Protein AF-A0A7J7WUJ8-F1 (afdb_monomer_lite)

Secondary structure (DSSP, 8-state):
----TTSSS-SS--EEEEETTSSSS-B-----SB-TTSPBPBHHHHHHHH-GGGB-TTTS-BSEEEEBTTB---TTSBHHHHHHHS--TTS-EEEEEEEPP--

Structure (mmCIF, N/CA/C/O backbone):
data_AF-A0A7J7WUJ8-F1
#
_entry.id   AF-A0A7J7WUJ8-F1
#
loop_
_atom_site.group_PDB
_atom_site.id
_atom_site.type_symbol
_atom_site.label_atom_id
_atom_site.label_alt_id
_atom_site.label_comp_id
_atom_site.label_asym_id
_atom_site.label_entity_id
_atom_site.label_seq_id
_atom_site.pdbx_PDB_ins_code
_atom_site.Cartn_x
_atom_site.Cartn_y
_atom_site.Cartn_z
_atom_site.occupancy
_atom_site.B_iso_or_equiv
_atom_site.auth_seq_id
_atom_site.auth_comp_id
_atom_site.auth_asym_id
_atom_site.auth_atom_id
_atom_site.pdbx_PDB_model_num
ATOM 1 N N . MET A 1 1 ? 5.739 -10.677 -9.202 1.00 54.88 1 MET A N 1
ATOM 2 C CA . MET A 1 1 ? 5.347 -9.640 -10.178 1.00 54.88 1 MET A CA 1
ATOM 3 C C . MET A 1 1 ? 6.649 -9.099 -10.760 1.00 54.88 1 M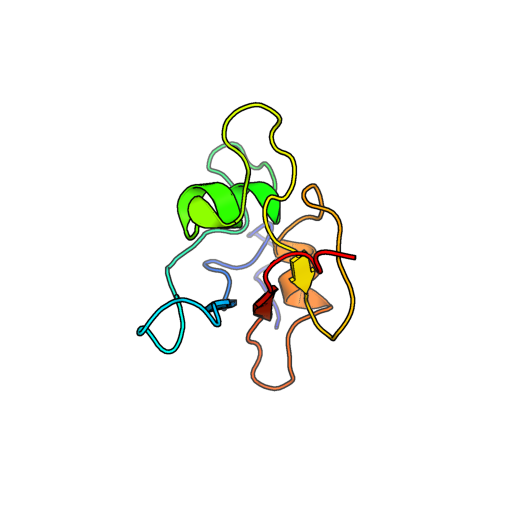ET A C 1
ATOM 5 O O . MET A 1 1 ? 7.487 -8.693 -9.970 1.00 54.88 1 MET A O 1
ATOM 9 N N . GLU A 1 2 ? 6.889 -9.209 -12.066 1.00 49.81 2 GLU A N 1
ATOM 10 C CA . GLU A 1 2 ? 8.162 -8.791 -12.686 1.00 49.81 2 GLU A CA 1
ATOM 11 C C . GLU A 1 2 ? 8.028 -7.373 -13.260 1.00 49.81 2 GLU A C 1
ATOM 13 O O . GLU A 1 2 ? 6.999 -7.047 -13.853 1.00 49.81 2 GLU A O 1
ATOM 18 N N . TYR A 1 3 ? 9.042 -6.530 -13.062 1.00 60.53 3 TYR A N 1
ATOM 19 C CA . TYR A 1 3 ? 9.152 -5.197 -13.662 1.00 60.53 3 TYR A CA 1
ATOM 20 C C . TYR A 1 3 ? 10.252 -5.208 -14.739 1.00 60.53 3 TYR A C 1
ATOM 22 O O . TYR A 1 3 ? 11.201 -5.992 -14.636 1.00 60.53 3 TYR A O 1
ATOM 30 N N . PRO A 1 4 ? 10.124 -4.406 -15.813 1.00 61.88 4 PRO A N 1
ATOM 31 C CA . PRO A 1 4 ? 11.138 -4.348 -16.861 1.00 61.88 4 PRO A CA 1
ATOM 32 C C . PRO A 1 4 ? 12.472 -3.860 -16.284 1.00 61.88 4 PRO A C 1
ATOM 34 O O . PRO A 1 4 ? 12.492 -2.962 -15.451 1.00 61.88 4 PRO A O 1
ATOM 37 N N . ALA A 1 5 ? 13.592 -4.419 -16.751 1.00 59.56 5 ALA A N 1
ATOM 38 C CA . ALA A 1 5 ? 14.933 -4.117 -16.228 1.00 59.56 5 ALA A CA 1
ATOM 39 C C . ALA A 1 5 ? 15.354 -2.635 -16.358 1.00 59.56 5 ALA A C 1
ATOM 41 O O . ALA A 1 5 ? 16.320 -2.216 -15.727 1.00 59.56 5 ALA A O 1
ATOM 42 N N . GLU A 1 6 ? 14.641 -1.855 -17.176 1.00 59.75 6 GLU A N 1
ATOM 43 C CA . GLU A 1 6 ? 14.829 -0.408 -17.342 1.00 59.75 6 GLU A CA 1
ATOM 44 C C . GLU A 1 6 ? 14.076 0.433 -16.293 1.00 59.75 6 GLU A C 1
ATOM 46 O O . GLU A 1 6 ? 14.405 1.603 -16.109 1.00 59.75 6 GLU A O 1
ATOM 51 N N . GLU A 1 7 ? 13.094 -0.134 -15.583 1.00 61.19 7 GLU A N 1
ATOM 52 C CA . GLU A 1 7 ? 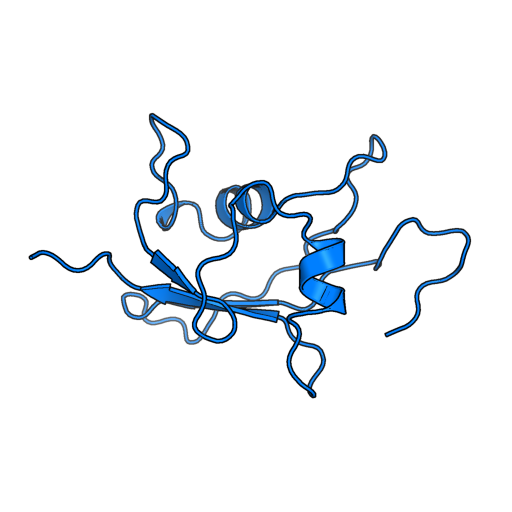12.368 0.547 -14.508 1.00 61.19 7 GLU A CA 1
ATOM 53 C C . GLU A 1 7 ? 12.882 0.065 -13.144 1.00 61.19 7 GLU A C 1
ATOM 55 O O . GLU A 1 7 ? 12.887 -1.126 -12.849 1.00 61.19 7 GLU A O 1
ATOM 60 N N . SER A 1 8 ? 13.271 0.988 -12.261 1.00 65.19 8 SER A N 1
ATOM 61 C CA . SER A 1 8 ? 13.714 0.667 -10.890 1.00 65.19 8 SER A CA 1
ATOM 62 C C . SER A 1 8 ? 12.578 0.196 -9.955 1.00 65.19 8 SER A C 1
ATOM 64 O O . SER A 1 8 ? 12.728 0.254 -8.735 1.00 65.19 8 SER A O 1
ATOM 66 N N . GLY A 1 9 ? 11.425 -0.219 -10.493 1.00 71.88 9 GLY A N 1
ATOM 67 C CA . GLY A 1 9 ? 10.271 -0.684 -9.725 1.00 71.88 9 GLY A CA 1
ATOM 68 C C . GLY A 1 9 ? 8.964 -0.712 -10.520 1.00 71.88 9 GLY A C 1
ATOM 69 O O . GLY A 1 9 ? 8.939 -0.507 -11.732 1.00 71.88 9 GLY A O 1
ATOM 70 N N . PHE A 1 10 ? 7.849 -0.963 -9.830 1.00 79.56 10 PHE A N 1
ATOM 71 C CA . PHE A 1 10 ? 6.521 -0.985 -10.452 1.00 79.56 10 PHE A CA 1
ATOM 72 C C . PHE A 1 10 ? 6.065 0.409 -10.907 1.00 79.56 10 PHE A C 1
ATOM 74 O O . PHE A 1 10 ? 6.383 1.422 -10.291 1.00 79.56 10 PHE A O 1
ATOM 81 N N . ARG A 1 11 ? 5.201 0.475 -11.928 1.00 84.88 11 ARG A N 1
ATOM 82 C CA . ARG A 1 11 ? 4.587 1.747 -12.354 1.00 84.88 11 ARG A CA 1
ATOM 83 C C . ARG A 1 11 ? 3.718 2.382 -11.259 1.00 84.88 11 ARG A C 1
ATOM 85 O O . ARG A 1 11 ? 3.732 3.598 -11.084 1.00 84.88 11 ARG A O 1
ATOM 92 N N . TYR A 1 12 ? 2.958 1.555 -10.543 1.00 89.69 12 TYR A N 1
ATOM 93 C CA . TYR A 1 12 ? 2.173 1.927 -9.366 1.00 89.69 12 TYR A CA 1
ATOM 94 C C . TYR A 1 12 ? 2.131 0.755 -8.393 1.00 89.69 12 TYR A C 1
ATOM 96 O O . TYR A 1 12 ? 2.096 -0.396 -8.826 1.00 89.69 12 TYR A O 1
ATOM 104 N N . ILE A 1 13 ? 2.078 1.054 -7.097 1.00 91.44 13 ILE A N 1
ATOM 105 C CA . ILE A 1 13 ? 1.983 0.031 -6.058 1.00 91.44 13 ILE A CA 1
ATOM 106 C C . ILE A 1 13 ? 0.514 -0.342 -5.830 1.00 91.44 13 ILE A C 1
ATOM 108 O O . ILE A 1 13 ? -0.293 0.534 -5.505 1.00 91.44 13 ILE A O 1
ATOM 112 N N . PRO A 1 14 ? 0.134 -1.620 -5.986 1.00 93.38 14 PRO A N 1
ATOM 113 C CA . PRO A 1 14 ? -1.187 -2.098 -5.606 1.00 93.38 14 PRO A CA 1
ATOM 114 C C . PRO A 1 14 ? -1.267 -2.244 -4.083 1.00 93.38 14 PRO A C 1
ATOM 116 O O . PRO A 1 14 ? -0.749 -3.192 -3.502 1.00 93.38 14 PRO A O 1
ATOM 119 N N . PHE A 1 15 ? -1.942 -1.311 -3.416 1.00 94.31 15 PHE A N 1
ATOM 120 C CA . PHE A 1 15 ? -2.139 -1.358 -1.967 1.00 94.31 15 PHE A CA 1
ATOM 121 C C . PHE A 1 15 ? -3.590 -1.070 -1.581 1.00 94.31 15 PHE A C 1
ATOM 123 O O . PHE A 1 15 ? -4.336 -0.415 -2.315 1.00 94.31 15 PHE A O 1
ATOM 130 N N . ARG A 1 16 ? -3.981 -1.533 -0.393 1.00 94.62 16 ARG A N 1
ATOM 131 C CA . ARG A 1 16 ? -5.252 -1.193 0.254 1.00 94.62 16 ARG A CA 1
ATOM 132 C C . ARG A 1 16 ? -5.013 -0.899 1.724 1.00 94.62 16 ARG A C 1
ATOM 134 O O . ARG A 1 16 ? -4.481 -1.743 2.441 1.00 94.62 16 ARG A O 1
ATOM 141 N N . ILE A 1 17 ? -5.426 0.288 2.158 1.00 92.88 17 ILE A N 1
ATOM 142 C CA . ILE A 1 17 ? -5.353 0.707 3.561 1.00 92.88 17 ILE A CA 1
ATOM 143 C C . ILE A 1 17 ? -6.729 0.542 4.199 1.00 92.88 17 ILE A C 1
ATOM 145 O O . ILE A 1 17 ? -7.697 1.145 3.737 1.00 92.88 17 ILE A O 1
ATOM 149 N N . TYR A 1 18 ? -6.801 -0.241 5.267 1.00 90.88 18 TYR A N 1
ATOM 150 C CA . TYR A 1 18 ? -8.001 -0.479 6.061 1.00 90.88 18 TYR A CA 1
ATOM 151 C C . TYR A 1 18 ? -7.913 0.325 7.357 1.00 90.88 18 TYR A C 1
ATOM 153 O O . TYR A 1 18 ? -6.918 0.244 8.074 1.00 90.88 18 TYR A O 1
ATOM 161 N N . GLN A 1 19 ? -8.952 1.098 7.662 1.00 85.81 19 GLN A N 1
ATOM 162 C CA . GLN A 1 19 ? -9.071 1.863 8.903 1.00 85.81 19 GLN A CA 1
ATOM 163 C C . GLN A 1 19 ? -10.356 1.455 9.607 1.00 85.81 19 GLN A C 1
ATOM 165 O O . GLN A 1 19 ? -11.439 1.626 9.057 1.00 85.81 19 GLN A O 1
ATOM 170 N N . THR A 1 20 ? -10.249 0.955 10.837 1.00 73.31 20 THR A N 1
ATOM 171 C CA . THR A 1 20 ? -11.417 0.516 11.621 1.00 73.31 20 THR A CA 1
ATOM 172 C C . THR A 1 20 ? -12.339 1.666 12.025 1.00 73.31 20 THR A C 1
ATOM 174 O O . THR A 1 20 ? -13.518 1.453 12.281 1.00 73.31 20 THR A O 1
ATOM 177 N N . THR A 1 21 ? -11.815 2.890 12.075 1.00 71.75 21 THR A N 1
ATOM 178 C CA . THR A 1 21 ? -12.530 4.090 12.530 1.00 71.75 21 THR A CA 1
ATOM 179 C C . THR A 1 21 ? -13.257 4.842 11.416 1.00 71.75 21 THR A C 1
ATOM 181 O O . THR A 1 21 ? -13.941 5.823 11.692 1.00 71.75 21 THR A O 1
ATOM 184 N N . THR A 1 22 ? -13.095 4.432 10.157 1.00 69.50 22 THR A N 1
ATOM 185 C CA . THR A 1 22 ? -13.630 5.138 8.989 1.00 69.50 22 THR A CA 1
ATOM 186 C C . THR A 1 22 ? -14.731 4.317 8.322 1.00 69.50 22 THR A C 1
ATOM 188 O O . THR A 1 22 ? -14.593 3.115 8.142 1.00 69.50 22 THR A O 1
ATOM 191 N N . GLU A 1 23 ? -15.814 4.975 7.895 1.00 72.69 23 GLU A N 1
ATOM 192 C CA . GLU A 1 23 ? -16.936 4.332 7.184 1.00 72.69 23 GLU A CA 1
ATOM 193 C C . GLU A 1 23 ? -16.562 3.820 5.779 1.00 72.69 23 GLU A C 1
ATOM 195 O O . GLU A 1 23 ? -17.293 3.036 5.175 1.00 72.69 23 GLU A O 1
ATOM 200 N N . ARG A 1 24 ? -15.425 4.262 5.223 1.00 76.62 24 ARG A N 1
ATOM 201 C CA . ARG A 1 24 ? -14.920 3.753 3.942 1.00 76.62 24 ARG A CA 1
ATOM 202 C C . ARG A 1 24 ? -14.307 2.364 4.128 1.00 76.62 24 ARG A C 1
ATOM 204 O O . ARG A 1 24 ? -13.461 2.203 5.003 1.00 76.62 24 ARG A O 1
ATOM 211 N N . PRO A 1 25 ? -14.621 1.401 3.242 1.00 81.31 25 PRO A N 1
ATOM 212 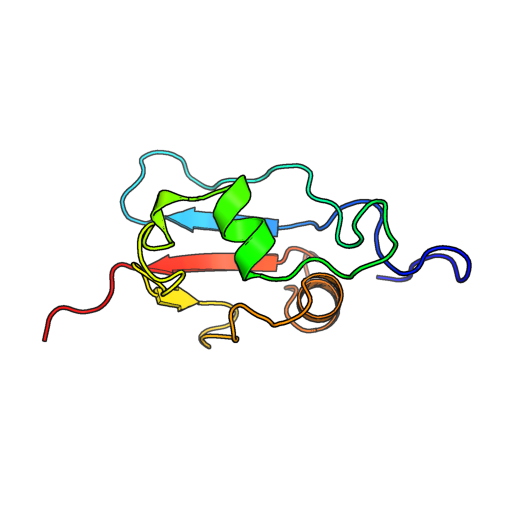C CA . PRO A 1 25 ? -14.140 0.029 3.379 1.00 81.31 25 PRO A CA 1
ATOM 213 C C . PRO A 1 25 ? -12.613 -0.078 3.267 1.00 81.31 25 PRO A C 1
ATOM 215 O O . PRO A 1 25 ? -12.004 -0.886 3.960 1.00 81.31 25 PRO A O 1
ATOM 218 N N . PHE A 1 26 ? -11.991 0.726 2.398 1.00 87.75 26 PHE A N 1
ATOM 219 C CA . PHE A 1 26 ? -10.540 0.845 2.268 1.00 87.75 26 PHE A CA 1
ATOM 220 C C . PHE A 1 26 ? -10.161 2.096 1.466 1.00 87.75 26 PHE A C 1
ATOM 222 O O . PHE A 1 26 ? -10.982 2.674 0.747 1.00 87.75 26 PHE A O 1
ATOM 229 N N . ILE A 1 27 ? -8.894 2.494 1.557 1.00 89.81 27 ILE A N 1
ATOM 230 C CA . ILE A 1 27 ? -8.284 3.523 0.716 1.00 89.81 27 ILE A CA 1
ATOM 231 C C . ILE A 1 27 ? -7.356 2.838 -0.288 1.00 89.81 27 ILE A C 1
ATOM 233 O O . ILE A 1 27 ? -6.431 2.125 0.097 1.00 89.81 27 ILE A O 1
ATOM 237 N N . GLN A 1 28 ? -7.600 3.080 -1.573 1.00 92.38 28 GLN A N 1
ATOM 238 C CA . GLN A 1 28 ? -6.763 2.630 -2.683 1.00 92.38 28 GLN A CA 1
ATOM 239 C C . GLN A 1 28 ? -6.557 3.826 -3.616 1.00 92.38 28 GLN A C 1
ATOM 241 O O . GLN A 1 28 ? -7.520 4.369 -4.158 1.00 92.38 28 GLN A O 1
ATOM 246 N N . LYS A 1 29 ? -5.308 4.268 -3.770 1.00 91.56 29 LYS A N 1
ATOM 247 C CA . LYS A 1 29 ? -4.918 5.362 -4.672 1.00 91.56 29 LYS A CA 1
ATOM 248 C C . LYS A 1 29 ? -3.735 4.924 -5.530 1.00 91.56 29 LYS A C 1
ATOM 250 O O . LYS A 1 29 ? -3.102 3.914 -5.251 1.00 91.56 29 LYS A O 1
ATOM 255 N N . LEU A 1 30 ? -3.451 5.684 -6.581 1.00 90.94 30 LEU A N 1
ATOM 256 C CA . LEU A 1 30 ? -2.249 5.486 -7.382 1.00 90.94 30 LEU A CA 1
ATOM 257 C C . LEU A 1 30 ? -1.066 6.123 -6.660 1.00 90.94 30 LEU A C 1
ATOM 259 O O . LEU A 1 30 ? -1.066 7.331 -6.452 1.00 90.94 30 LEU A O 1
ATOM 263 N N . PHE A 1 31 ? -0.073 5.312 -6.313 1.00 91.50 31 PHE A N 1
ATOM 264 C CA . PHE A 1 31 ? 1.158 5.772 -5.686 1.00 91.50 31 PHE A CA 1
ATOM 265 C C . PHE A 1 31 ? 2.348 5.118 -6.383 1.00 91.50 31 PHE A C 1
ATOM 267 O O . PHE A 1 31 ? 2.312 3.919 -6.677 1.00 91.50 31 PHE A O 1
ATOM 274 N N . ARG A 1 32 ? 3.369 5.910 -6.713 1.00 90.38 32 ARG A N 1
ATOM 275 C CA . ARG A 1 32 ? 4.569 5.409 -7.390 1.00 90.38 32 ARG A CA 1
ATOM 276 C C . ARG A 1 32 ? 5.566 4.913 -6.341 1.00 90.38 32 ARG A C 1
ATOM 278 O O . ARG A 1 32 ? 5.717 5.573 -5.324 1.00 90.38 32 ARG A O 1
ATOM 285 N N . PRO A 1 33 ? 6.260 3.789 -6.560 1.00 86.81 33 PRO A N 1
ATOM 286 C CA . PRO A 1 33 ? 7.306 3.339 -5.643 1.00 86.81 33 PRO A CA 1
ATOM 287 C C . PRO A 1 33 ? 8.608 4.125 -5.775 1.00 86.81 33 PRO A C 1
ATOM 289 O O . PRO A 1 33 ? 9.416 4.098 -4.854 1.00 86.81 33 PRO A O 1
ATOM 292 N N . VAL A 1 34 ? 8.819 4.801 -6.906 1.00 86.88 34 VAL A N 1
ATOM 293 C CA . VAL A 1 34 ? 10.024 5.582 -7.192 1.00 86.88 34 VAL A CA 1
ATOM 294 C C . VAL A 1 34 ? 9.620 7.033 -7.429 1.00 86.88 34 VAL A C 1
ATOM 296 O O . VAL A 1 34 ? 8.729 7.315 -8.239 1.00 86.88 34 VAL A O 1
ATOM 299 N N . ALA A 1 35 ? 10.263 7.937 -6.703 1.00 83.06 35 ALA A N 1
ATOM 300 C CA . ALA A 1 35 ? 10.125 9.372 -6.858 1.00 83.06 35 ALA A CA 1
ATOM 301 C C . ALA A 1 35 ? 10.781 9.854 -8.165 1.00 83.06 35 ALA A C 1
ATOM 303 O O . ALA A 1 35 ? 11.546 9.145 -8.821 1.00 83.06 35 ALA A O 1
ATOM 304 N N . THR A 1 36 ? 10.476 11.087 -8.572 1.00 79.81 36 THR A N 1
ATOM 305 C CA . THR A 1 36 ? 10.982 11.678 -9.826 1.00 79.81 36 THR A CA 1
ATOM 306 C C . THR A 1 36 ? 12.508 11.856 -9.838 1.00 79.81 36 THR A C 1
ATOM 308 O O . THR A 1 36 ? 13.104 11.960 -10.905 1.00 79.81 36 THR A O 1
ATOM 311 N N . ASP A 1 37 ? 13.138 11.895 -8.666 1.00 81.62 37 ASP A N 1
ATOM 312 C CA . ASP A 1 37 ? 14.589 11.973 -8.464 1.00 81.62 37 ASP A CA 1
ATOM 313 C C . ASP A 1 37 ? 15.277 10.592 -8.433 1.00 81.62 37 ASP A C 1
ATOM 315 O O . ASP A 1 37 ? 16.498 10.514 -8.301 1.00 81.62 37 ASP A O 1
ATOM 319 N N . GLY A 1 38 ? 14.510 9.506 -8.571 1.00 79.62 38 GLY A N 1
ATOM 320 C CA . GLY A 1 38 ? 15.005 8.133 -8.520 1.00 79.62 38 GLY A CA 1
ATOM 321 C C . GLY A 1 38 ? 15.079 7.535 -7.113 1.00 79.62 38 GLY A C 1
ATOM 322 O O . GLY A 1 38 ? 15.497 6.384 -6.984 1.00 79.62 38 GLY A O 1
ATOM 323 N N . GLN A 1 39 ? 14.676 8.260 -6.062 1.00 85.56 39 GLN A N 1
ATOM 324 C CA . GLN A 1 39 ? 14.626 7.702 -4.709 1.00 85.56 39 GLN A CA 1
ATOM 325 C C . GLN A 1 39 ? 13.429 6.765 -4.522 1.00 85.56 39 GLN A C 1
ATOM 327 O O . GLN A 1 39 ? 12.353 6.972 -5.084 1.00 85.56 39 GLN A O 1
ATOM 332 N N . LEU A 1 40 ? 13.610 5.720 -3.713 1.00 88.06 40 LEU A N 1
ATOM 333 C CA . LEU A 1 40 ? 12.526 4.812 -3.352 1.00 88.06 40 LEU A CA 1
ATOM 334 C C . LEU A 1 40 ? 11.626 5.473 -2.314 1.00 88.06 40 LEU A C 1
ATOM 336 O O . LEU A 1 40 ? 12.090 5.871 -1.247 1.00 88.06 40 LEU A O 1
ATOM 340 N N . HIS A 1 41 ? 10.332 5.529 -2.603 1.00 92.44 41 HIS A N 1
ATOM 341 C CA . HIS A 1 41 ? 9.349 5.931 -1.616 1.00 92.44 41 HIS A CA 1
ATOM 342 C C . HIS A 1 41 ? 9.258 4.901 -0.497 1.00 92.44 41 HIS A C 1
ATOM 344 O O . HIS A 1 41 ? 9.320 3.687 -0.720 1.00 92.44 41 HIS A O 1
ATOM 350 N N . THR A 1 42 ? 9.063 5.402 0.712 1.00 92.38 42 THR A N 1
ATOM 351 C CA . THR A 1 42 ? 8.950 4.590 1.918 1.00 92.38 42 THR A CA 1
ATOM 352 C C . THR A 1 42 ? 7.490 4.376 2.313 1.00 92.38 42 THR A C 1
ATOM 354 O O . THR A 1 42 ? 6.575 5.045 1.819 1.00 92.38 42 THR A O 1
ATOM 357 N N . LEU A 1 43 ? 7.247 3.446 3.240 1.00 91.62 43 LEU A N 1
ATOM 358 C CA . LEU A 1 43 ? 5.929 3.267 3.854 1.00 91.62 43 LEU A CA 1
ATOM 359 C C . LEU A 1 43 ? 5.424 4.564 4.512 1.00 91.62 43 LEU A C 1
ATOM 361 O O . LEU A 1 43 ? 4.235 4.875 4.445 1.00 91.62 43 LEU A O 1
ATOM 365 N N . GLY A 1 44 ? 6.323 5.334 5.123 1.00 90.00 44 GLY A N 1
ATOM 366 C CA . GLY A 1 44 ? 6.015 6.628 5.720 1.00 90.00 44 GLY A CA 1
ATOM 367 C C . GLY A 1 44 ? 5.519 7.643 4.695 1.00 90.00 44 GLY A C 1
ATOM 368 O O . GLY A 1 44 ? 4.536 8.333 4.963 1.00 90.00 44 GLY A O 1
ATOM 369 N N . ASP A 1 45 ? 6.137 7.703 3.514 1.00 91.00 45 ASP A N 1
ATOM 370 C CA . ASP A 1 45 ? 5.721 8.620 2.444 1.00 91.00 45 ASP A CA 1
ATOM 371 C C . ASP A 1 45 ? 4.318 8.284 1.929 1.00 91.00 45 ASP A C 1
ATOM 373 O O . ASP A 1 45 ? 3.465 9.168 1.824 1.00 91.00 45 ASP A O 1
ATOM 377 N N . LEU A 1 46 ? 4.042 6.991 1.710 1.00 91.44 46 LEU A N 1
ATOM 378 C CA . LEU A 1 46 ? 2.716 6.511 1.316 1.00 91.44 46 LEU A CA 1
ATOM 379 C C . LEU A 1 46 ? 1.643 6.931 2.327 1.00 91.44 46 LEU A C 1
ATOM 381 O O . LEU A 1 46 ? 0.579 7.431 1.957 1.00 91.44 46 LEU A O 1
ATOM 385 N N . LEU A 1 47 ? 1.907 6.717 3.616 1.00 89.81 47 LEU A N 1
ATOM 386 C CA . LEU A 1 47 ? 0.960 7.049 4.675 1.00 89.81 47 LEU A CA 1
ATOM 387 C C . LEU A 1 47 ? 0.759 8.560 4.802 1.00 89.81 47 LEU A C 1
ATOM 389 O O . LEU A 1 47 ? -0.383 8.991 4.925 1.00 89.81 47 LEU A O 1
ATOM 393 N N . LYS A 1 48 ? 1.818 9.373 4.707 1.00 88.88 48 LYS A N 1
ATOM 394 C CA . LYS A 1 48 ? 1.702 10.841 4.734 1.00 88.88 48 LYS A CA 1
ATOM 395 C C . LYS A 1 48 ? 0.808 11.360 3.606 1.00 88.88 48 LYS A C 1
ATOM 397 O O . LYS A 1 48 ? -0.006 12.251 3.837 1.00 88.88 48 LYS A O 1
ATOM 402 N N . GLU A 1 49 ? 0.919 10.787 2.409 1.00 88.38 49 GLU A N 1
ATOM 403 C CA . GLU A 1 49 ? 0.155 11.230 1.238 1.00 88.38 49 GLU A CA 1
ATOM 404 C C . GLU A 1 49 ? -1.292 10.706 1.227 1.00 88.38 49 GLU A C 1
ATOM 406 O O . GLU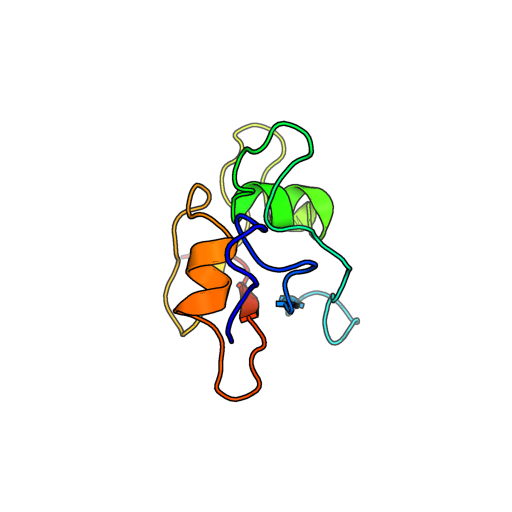 A 1 49 ? -2.243 11.425 0.900 1.00 88.38 49 GLU A O 1
ATOM 411 N N . VAL A 1 50 ? -1.483 9.431 1.568 1.00 88.19 50 VAL A N 1
ATOM 412 C CA . VAL A 1 50 ? -2.766 8.743 1.373 1.00 88.19 50 VAL A CA 1
ATOM 413 C C . VAL A 1 50 ? -3.610 8.717 2.644 1.00 88.19 50 VAL A C 1
ATOM 415 O O . VAL A 1 50 ? -4.841 8.760 2.557 1.00 88.19 50 VAL A O 1
ATOM 418 N N . CYS A 1 51 ? -2.971 8.659 3.811 1.00 85.25 51 CYS A N 1
ATOM 419 C CA . CYS A 1 51 ? -3.614 8.477 5.107 1.00 85.25 51 CYS A CA 1
ATOM 420 C C . CYS A 1 51 ? -2.893 9.265 6.225 1.00 85.25 51 CYS A C 1
ATOM 422 O O . CYS A 1 51 ? -2.404 8.671 7.192 1.00 85.25 51 CYS A O 1
ATOM 424 N N . PRO A 1 52 ? -2.844 10.610 6.148 1.00 83.31 52 PRO A N 1
ATOM 425 C CA . PRO A 1 52 ? -2.099 11.429 7.109 1.00 83.31 52 PRO A CA 1
ATOM 426 C C . PRO A 1 52 ? -2.593 11.254 8.551 1.00 83.31 52 PRO A C 1
ATOM 428 O O . PRO A 1 52 ? -1.831 11.425 9.490 1.00 83.31 52 PRO A O 1
ATOM 431 N N . SER A 1 53 ? -3.845 10.828 8.749 1.00 79.94 53 SER A N 1
ATOM 432 C CA . SER A 1 53 ? -4.405 10.499 10.067 1.00 79.94 53 SER A CA 1
ATOM 433 C C . SER A 1 53 ? -3.666 9.383 10.821 1.00 79.94 53 SER A C 1
ATOM 435 O O . SER A 1 53 ? -3.857 9.251 12.029 1.00 79.94 53 SER A O 1
ATOM 437 N N . ALA A 1 54 ? -2.887 8.548 10.125 1.00 78.50 54 ALA A N 1
ATOM 438 C CA . ALA A 1 54 ? -2.118 7.461 10.730 1.00 78.50 54 ALA A CA 1
ATOM 439 C C . ALA A 1 54 ? -0.771 7.920 11.322 1.00 78.50 54 ALA A C 1
ATOM 441 O O . ALA A 1 54 ? -0.187 7.196 12.128 1.00 78.50 54 ALA A O 1
ATOM 442 N N . ILE A 1 55 ? -0.292 9.112 10.955 1.00 79.75 55 ILE A N 1
ATOM 443 C CA . ILE A 1 55 ? 1.008 9.654 11.366 1.00 79.75 55 ILE A CA 1
ATOM 444 C C . ILE A 1 55 ? 0.784 10.931 12.184 1.00 79.75 55 ILE A C 1
ATOM 446 O O . ILE A 1 55 ? -0.104 11.729 11.885 1.00 79.75 55 ILE A O 1
ATOM 450 N N . ALA A 1 56 ? 1.559 11.115 13.252 1.00 71.50 56 ALA A N 1
ATOM 451 C CA . ALA A 1 56 ? 1.527 12.336 14.042 1.00 71.50 56 ALA A CA 1
ATOM 452 C C . ALA A 1 56 ? 2.221 13.483 13.276 1.00 71.50 56 ALA A C 1
ATOM 454 O O . ALA A 1 56 ? 3.312 13.284 12.738 1.00 71.50 56 ALA A O 1
ATOM 455 N N . PRO A 1 57 ? 1.619 14.685 13.217 1.00 59.78 57 PRO A N 1
ATOM 456 C CA . PRO A 1 57 ? 2.170 15.802 12.453 1.00 59.78 57 PRO A CA 1
ATOM 457 C C . PRO A 1 57 ? 3.460 16.392 13.041 1.00 59.78 57 PRO A C 1
ATOM 459 O O . PRO A 1 57 ? 4.187 17.043 12.298 1.00 59.78 57 PRO A O 1
ATOM 462 N N . GLU A 1 58 ? 3.746 16.186 14.332 1.00 56.44 58 GLU A N 1
ATOM 463 C CA . GLU A 1 58 ? 4.818 16.921 15.029 1.00 56.44 58 GLU A CA 1
ATOM 464 C C . GLU A 1 58 ? 6.160 16.169 15.105 1.00 56.44 58 GLU A C 1
ATOM 466 O O . GLU A 1 58 ? 7.198 16.820 15.065 1.00 56.44 58 GLU A O 1
ATOM 471 N N . ASP A 1 59 ? 6.168 14.829 15.060 1.00 57.72 59 ASP A N 1
ATOM 472 C CA . ASP A 1 59 ? 7.407 14.030 15.198 1.00 57.72 59 ASP A CA 1
ATOM 473 C C . ASP A 1 59 ? 7.620 12.982 14.090 1.00 57.72 59 ASP A C 1
ATOM 475 O O . ASP A 1 59 ? 8.609 12.254 14.078 1.00 57.72 59 ASP A O 1
ATOM 479 N N . GLY A 1 60 ? 6.697 12.858 13.126 1.00 57.72 60 GLY A N 1
ATOM 480 C CA . GLY A 1 60 ? 6.771 11.794 12.112 1.00 57.72 60 GLY A CA 1
ATOM 481 C C . GLY A 1 60 ? 6.599 10.380 12.688 1.00 57.72 60 GLY A C 1
ATOM 482 O O . GLY A 1 60 ? 6.734 9.397 11.957 1.00 57.72 60 GLY A O 1
ATOM 483 N N . GLU A 1 61 ? 6.264 10.282 13.974 1.00 64.19 61 GLU A N 1
ATOM 484 C CA . GLU A 1 61 ? 5.952 9.043 14.667 1.00 64.19 61 GLU A CA 1
ATOM 485 C C . GLU A 1 61 ? 4.542 8.547 14.333 1.00 64.19 61 GLU A C 1
ATOM 487 O O . GLU A 1 61 ? 3.643 9.283 13.909 1.00 64.19 61 GLU A O 1
ATOM 492 N N . ARG A 1 62 ? 4.344 7.241 14.502 1.00 68.00 62 ARG A N 1
ATOM 493 C CA . ARG A 1 62 ? 3.064 6.587 14.240 1.00 68.00 62 ARG A CA 1
ATOM 494 C C . ARG A 1 62 ? 2.058 6.969 15.306 1.00 68.00 62 ARG A C 1
ATOM 496 O O . ARG A 1 62 ? 2.241 6.656 16.475 1.00 68.00 62 ARG A O 1
ATOM 503 N N . LYS A 1 63 ? 0.948 7.567 14.879 1.00 75.44 63 LYS A N 1
ATOM 504 C CA . LYS A 1 63 ? -0.197 7.801 15.763 1.00 75.44 63 LYS A CA 1
ATOM 505 C C . LYS A 1 63 ? -0.996 6.517 15.993 1.00 75.44 63 LYS A C 1
ATOM 507 O O . LYS A 1 63 ? -1.573 6.321 17.054 1.00 75.44 63 LYS A O 1
ATOM 512 N N . ASN A 1 64 ? -1.045 5.666 14.971 1.00 82.69 64 ASN A N 1
ATOM 513 C CA . ASN A 1 64 ? -1.762 4.398 14.969 1.00 82.69 64 ASN A CA 1
ATOM 514 C C . ASN A 1 64 ? -0.811 3.274 14.559 1.00 82.69 64 ASN A C 1
ATOM 516 O O . ASN A 1 64 ? 0.132 3.498 13.800 1.00 82.69 64 ASN A O 1
ATOM 520 N N . GLN A 1 65 ? -1.096 2.058 15.005 1.00 86.81 65 GLN A N 1
ATOM 521 C CA . GLN A 1 65 ? -0.330 0.884 14.628 1.00 86.81 65 GLN A CA 1
ATOM 522 C C . GLN A 1 65 ? -0.551 0.553 13.145 1.00 86.81 65 GLN A C 1
ATOM 524 O O . GLN A 1 65 ? -1.692 0.429 12.691 1.00 86.81 65 GLN A O 1
ATOM 529 N N . VAL A 1 66 ? 0.543 0.418 12.388 1.00 89.81 66 VAL A N 1
ATOM 530 C CA . VAL A 1 66 ? 0.524 0.107 10.948 1.00 89.81 66 VAL A CA 1
ATOM 531 C C . VAL A 1 66 ? 0.906 -1.354 10.751 1.00 89.81 66 VAL A C 1
ATOM 533 O O . VAL A 1 66 ? 2.083 -1.701 10.750 1.00 89.81 66 VAL A O 1
ATOM 536 N N . MET A 1 67 ? -0.090 -2.215 10.569 1.00 91.19 67 MET A N 1
ATOM 537 C CA . MET A 1 67 ? 0.103 -3.661 10.527 1.00 91.19 67 MET A CA 1
ATOM 538 C C . MET A 1 67 ? 0.016 -4.201 9.096 1.00 91.19 67 MET A C 1
ATOM 540 O O . MET A 1 67 ? -0.961 -3.953 8.385 1.00 91.19 67 MET A O 1
ATOM 544 N N . ILE A 1 68 ? 1.016 -4.980 8.686 1.00 93.38 68 ILE A N 1
ATOM 545 C CA . ILE A 1 68 ? 1.074 -5.692 7.401 1.00 93.38 68 ILE A CA 1
ATOM 546 C C . ILE A 1 68 ? 1.433 -7.148 7.708 1.00 93.38 68 ILE A C 1
ATOM 548 O O . ILE A 1 68 ? 2.407 -7.394 8.412 1.00 93.38 68 ILE A O 1
ATOM 552 N N . HIS A 1 69 ? 0.638 -8.123 7.251 1.00 90.75 69 HIS A N 1
ATOM 553 C CA . HIS A 1 69 ? 0.827 -9.552 7.579 1.00 90.75 69 HIS A CA 1
ATOM 554 C C . HIS A 1 69 ? 0.941 -9.873 9.086 1.00 90.75 69 HIS A C 1
ATOM 556 O O . HIS A 1 69 ? 1.522 -10.880 9.481 1.00 90.75 69 HIS A O 1
ATOM 562 N N . GLY A 1 70 ? 0.370 -9.027 9.944 1.00 88.06 70 GLY A N 1
ATOM 563 C CA . GLY A 1 70 ? 0.427 -9.205 11.393 1.00 88.06 70 GLY A CA 1
ATOM 564 C C . GLY A 1 70 ? 1.716 -8.703 12.059 1.00 88.06 70 GLY A C 1
ATOM 565 O O . GLY A 1 70 ? 1.877 -8.886 13.262 1.00 88.06 70 GLY A O 1
ATOM 566 N N . ILE A 1 71 ? 2.612 -8.057 11.309 1.00 91.06 71 ILE A N 1
ATOM 567 C CA . ILE A 1 71 ? 3.804 -7.387 11.841 1.00 91.06 71 ILE A CA 1
ATOM 568 C C . ILE A 1 71 ? 3.737 -5.882 11.594 1.00 91.06 71 ILE A C 1
ATOM 570 O O . ILE A 1 71 ? 2.944 -5.406 10.782 1.00 91.06 71 ILE A O 1
ATOM 574 N N . GLU A 1 72 ? 4.598 -5.139 12.282 1.00 89.44 72 GLU A N 1
ATOM 575 C CA . GLU A 1 72 ? 4.694 -3.688 12.162 1.00 89.44 72 GLU A CA 1
ATOM 576 C C . GLU A 1 72 ? 6.023 -3.296 11.481 1.00 89.44 72 GLU A C 1
ATOM 578 O O . GLU A 1 72 ? 7.021 -3.055 12.164 1.00 89.44 72 GLU A O 1
ATOM 583 N N . PRO A 1 73 ? 6.092 -3.279 10.133 1.00 89.88 73 PRO A N 1
ATOM 584 C CA . PRO A 1 73 ? 7.317 -2.923 9.407 1.00 89.88 73 PRO A CA 1
ATOM 585 C C . PRO A 1 73 ? 7.692 -1.470 9.686 1.00 89.88 73 PRO A C 1
ATOM 587 O O . PRO A 1 73 ? 6.810 -0.697 10.027 1.00 89.88 73 PRO A O 1
ATOM 590 N N . MET A 1 74 ? 8.957 -1.067 9.541 1.00 89.38 74 MET A N 1
ATOM 591 C CA . MET A 1 74 ? 9.425 0.303 9.823 1.00 89.38 74 MET A CA 1
ATOM 592 C C . MET A 1 74 ? 8.910 1.333 8.793 1.00 89.38 74 MET A C 1
ATOM 594 O O . MET A 1 74 ? 8.576 0.987 7.664 1.00 89.38 74 MET A O 1
ATOM 598 N N . LEU A 1 75 ? 8.796 2.617 9.174 1.00 88.06 75 LEU A N 1
ATOM 599 C CA . LEU A 1 75 ? 8.254 3.652 8.271 1.00 88.06 75 LEU A CA 1
ATOM 600 C C . LEU A 1 75 ? 9.222 3.956 7.128 1.00 88.06 75 LEU A C 1
ATOM 602 O O . LEU A 1 75 ? 8.777 4.282 6.037 1.00 88.06 75 LEU A O 1
ATOM 606 N N . GLU A 1 76 ? 10.519 3.803 7.370 1.00 89.69 76 GLU A N 1
ATOM 607 C CA . GLU A 1 76 ? 11.582 3.943 6.373 1.00 89.69 76 GLU A CA 1
ATOM 608 C C . GLU A 1 76 ? 11.654 2.769 5.386 1.00 89.69 76 GLU A C 1
ATOM 610 O O . GLU A 1 76 ? 12.406 2.831 4.416 1.00 89.69 76 GLU A O 1
ATOM 615 N N . THR A 1 77 ? 10.895 1.685 5.609 1.00 91.62 77 THR A N 1
ATOM 616 C CA . THR A 1 77 ? 10.966 0.510 4.738 1.00 91.62 77 THR A CA 1
ATOM 617 C C . THR A 1 77 ? 10.535 0.881 3.311 1.00 9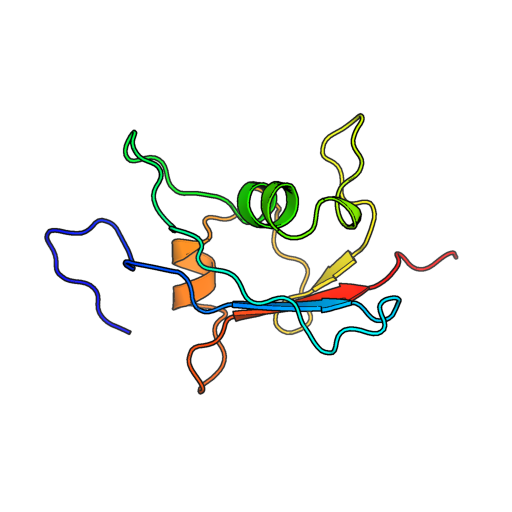1.62 77 THR A C 1
ATOM 619 O O . THR A 1 77 ? 9.447 1.446 3.137 1.00 91.62 77 THR A O 1
ATOM 622 N N . PRO A 1 78 ? 11.343 0.550 2.282 1.00 92.38 78 PRO A N 1
ATOM 623 C CA . PRO A 1 78 ? 11.016 0.851 0.894 1.00 92.38 78 PRO A CA 1
ATOM 624 C C . PRO A 1 78 ? 9.714 0.185 0.449 1.00 92.38 78 PRO A C 1
ATOM 626 O O . PRO A 1 78 ? 9.515 -1.021 0.620 1.00 92.38 78 PRO A O 1
ATOM 629 N N . LEU A 1 79 ? 8.838 0.964 -0.182 1.00 91.31 79 LEU A N 1
ATOM 630 C CA . LEU A 1 79 ? 7.520 0.501 -0.598 1.00 91.31 79 LEU A CA 1
ATOM 631 C C . LEU A 1 79 ? 7.595 -0.539 -1.723 1.00 91.31 79 LEU A C 1
ATOM 633 O O . LEU A 1 79 ? 6.804 -1.480 -1.736 1.00 91.31 79 LEU A O 1
ATOM 637 N N . GLN A 1 80 ? 8.569 -0.403 -2.627 1.00 90.25 80 GLN A N 1
ATOM 638 C CA . GLN A 1 80 ? 8.850 -1.406 -3.659 1.00 90.25 80 GLN A CA 1
ATOM 639 C C . GLN A 1 80 ? 9.121 -2.776 -3.024 1.00 90.25 80 GLN A C 1
ATOM 641 O O . GLN A 1 80 ? 8.471 -3.761 -3.367 1.00 90.25 80 GLN A O 1
ATOM 646 N N . TRP A 1 81 ? 10.015 -2.817 -2.031 1.00 91.31 81 TRP A N 1
ATOM 647 C CA . TRP A 1 81 ? 10.378 -4.050 -1.335 1.00 91.31 81 TRP A CA 1
ATOM 648 C C . TRP A 1 81 ? 9.185 -4.659 -0.591 1.00 91.31 81 TRP A C 1
ATOM 650 O O . TRP A 1 81 ? 8.950 -5.864 -0.686 1.00 91.31 81 TRP A O 1
ATOM 660 N N . LEU A 1 82 ? 8.387 -3.825 0.090 1.00 92.00 82 LEU A N 1
ATOM 661 C CA . LEU A 1 82 ? 7.140 -4.258 0.727 1.00 92.00 82 LEU A CA 1
ATOM 662 C C . LEU A 1 82 ? 6.181 -4.882 -0.292 1.00 92.00 82 LEU A C 1
ATOM 664 O O . LEU A 1 82 ? 5.635 -5.951 -0.039 1.00 92.00 82 LEU A O 1
ATOM 668 N N . SER A 1 83 ? 6.011 -4.258 -1.457 1.00 90.81 83 SER A N 1
ATOM 669 C CA . SER A 1 83 ? 5.129 -4.770 -2.507 1.00 90.81 83 SER A CA 1
ATOM 670 C C . SER A 1 83 ? 5.613 -6.094 -3.102 1.00 90.81 83 SER A C 1
ATOM 672 O O . SER A 1 83 ? 4.794 -6.877 -3.575 1.00 90.81 83 SER A O 1
ATOM 674 N N . GLU A 1 84 ? 6.914 -6.367 -3.103 1.00 90.00 84 GLU A N 1
ATOM 675 C CA . GLU A 1 84 ? 7.469 -7.624 -3.614 1.00 90.00 84 GLU A CA 1
ATOM 676 C C . GLU A 1 84 ? 7.352 -8.778 -2.612 1.00 90.00 84 GLU A C 1
ATOM 678 O O . GLU A 1 84 ? 7.081 -9.908 -3.015 1.00 90.00 84 GLU A O 1
ATOM 683 N N . HIS A 1 85 ? 7.538 -8.497 -1.319 1.00 91.62 85 HIS A N 1
ATOM 684 C CA . HIS A 1 85 ? 7.732 -9.532 -0.294 1.00 91.62 85 HIS A CA 1
ATOM 685 C C . HIS A 1 85 ? 6.554 -9.680 0.677 1.00 91.62 85 HIS A C 1
ATOM 687 O O . HIS A 1 85 ? 6.380 -10.744 1.266 1.00 91.62 85 HIS A O 1
ATOM 693 N N . LEU A 1 86 ? 5.765 -8.621 0.873 1.00 92.38 86 LEU A N 1
ATOM 694 C CA . LEU A 1 86 ? 4.641 -8.555 1.816 1.00 92.38 86 LEU A CA 1
ATOM 695 C C . LEU A 1 86 ? 3.303 -8.308 1.100 1.00 92.38 86 LEU A C 1
ATOM 697 O O . LEU A 1 86 ? 2.333 -7.853 1.710 1.00 92.38 86 LEU A O 1
ATOM 701 N N . SER A 1 87 ? 3.245 -8.580 -0.202 1.00 92.50 87 SER A N 1
ATOM 702 C CA . SER A 1 87 ? 1.968 -8.657 -0.905 1.00 92.50 87 SER A CA 1
ATOM 703 C C . SER A 1 87 ? 1.317 -10.014 -0.687 1.00 92.50 87 SER A C 1
ATOM 705 O O . SER A 1 87 ? 1.976 -11.054 -0.637 1.00 92.50 87 SER A O 1
ATOM 707 N N . TYR A 1 88 ? -0.009 -10.002 -0.616 1.00 92.50 88 TYR A N 1
ATOM 708 C CA . TYR A 1 88 ? -0.812 -11.215 -0.578 1.00 92.50 88 TYR A CA 1
ATOM 709 C C . TYR A 1 88 ? -0.814 -11.916 -1.951 1.00 92.50 88 TYR A C 1
ATOM 711 O O . TYR A 1 88 ? -0.374 -11.343 -2.950 1.00 92.50 88 TYR A O 1
ATOM 719 N N . PRO A 1 89 ? -1.327 -13.159 -2.049 1.00 91.75 89 PRO A N 1
ATOM 720 C CA . PRO A 1 89 ? -1.410 -13.893 -3.318 1.00 91.75 89 PRO A CA 1
ATOM 721 C C . PRO A 1 89 ? -2.225 -13.195 -4.421 1.00 91.75 89 PRO A C 1
ATOM 723 O O . PRO A 1 89 ? -2.077 -13.525 -5.595 1.00 91.75 89 PRO A O 1
ATOM 726 N N . ASP A 1 90 ? -3.080 -12.231 -4.065 1.00 92.56 90 ASP A N 1
ATOM 727 C CA . ASP A 1 90 ? -3.804 -11.370 -5.007 1.00 92.56 90 ASP A CA 1
ATOM 728 C C . ASP A 1 90 ? -2.944 -10.215 -5.556 1.00 92.56 90 ASP A C 1
ATOM 730 O O . ASP A 1 90 ? -3.400 -9.438 -6.394 1.00 92.56 90 ASP A O 1
ATOM 734 N N . ASN A 1 91 ? -1.680 -10.154 -5.135 1.00 90.19 91 ASN A N 1
ATOM 735 C CA . ASN A 1 91 ? -0.697 -9.119 -5.408 1.00 90.19 91 ASN A CA 1
ATOM 736 C C . ASN A 1 91 ? -1.047 -7.737 -4.847 1.00 90.19 91 ASN A C 1
ATOM 738 O O . ASN A 1 91 ? -0.512 -6.743 -5.333 1.00 90.19 91 ASN A O 1
ATOM 742 N N . PHE A 1 92 ? -1.925 -7.652 -3.848 1.00 93.62 92 PHE A N 1
ATOM 743 C CA . PHE A 1 92 ? -2.161 -6.410 -3.127 1.00 93.62 92 PHE A CA 1
ATOM 744 C C . PHE A 1 92 ? -1.401 -6.393 -1.807 1.00 93.62 92 PHE A C 1
ATOM 746 O O . PHE A 1 92 ? -1.312 -7.380 -1.074 1.00 93.62 92 PHE A O 1
ATOM 753 N N . LEU A 1 93 ? -0.903 -5.211 -1.469 1.00 93.81 93 LEU A N 1
ATOM 754 C CA . LEU A 1 93 ? -0.354 -4.918 -0.163 1.00 93.81 93 LEU A CA 1
ATOM 755 C C . LEU A 1 93 ? -1.487 -4.463 0.767 1.00 93.81 93 LEU A C 1
ATOM 757 O O . LEU A 1 93 ? -2.022 -3.358 0.631 1.00 93.81 93 LEU A O 1
ATOM 761 N N . HIS A 1 94 ? -1.885 -5.328 1.698 1.00 94.44 94 HIS A N 1
ATOM 762 C CA . HIS A 1 94 ? -2.945 -5.037 2.662 1.00 94.44 94 HIS A CA 1
ATOM 763 C C . HIS A 1 94 ? -2.354 -4.407 3.925 1.00 94.44 94 HIS A C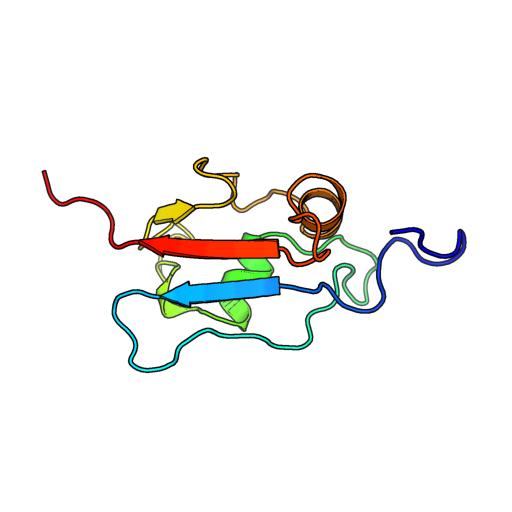 1
ATOM 765 O O . HIS A 1 94 ? -1.636 -5.065 4.676 1.00 94.44 94 HIS A O 1
ATOM 771 N N . ILE A 1 95 ? -2.687 -3.141 4.172 1.00 93.25 95 ILE A N 1
ATOM 772 C CA . ILE A 1 95 ? -2.215 -2.368 5.325 1.00 93.25 95 ILE A CA 1
ATOM 773 C C . ILE A 1 95 ? -3.391 -2.125 6.263 1.00 93.25 95 ILE A C 1
ATOM 775 O O . ILE A 1 95 ? -4.368 -1.489 5.877 1.00 93.25 95 ILE A O 1
ATOM 779 N N . SER A 1 96 ? -3.299 -2.593 7.503 1.00 91.38 96 SER A N 1
ATOM 780 C CA . SER A 1 96 ? -4.304 -2.329 8.535 1.00 91.38 96 SER A CA 1
ATOM 781 C C . SER A 1 96 ? -3.816 -1.235 9.474 1.00 91.38 96 SER A C 1
ATOM 783 O O . SER A 1 96 ? -2.737 -1.343 10.049 1.00 91.38 96 SER A O 1
ATOM 785 N N . ILE A 1 97 ? -4.616 -0.187 9.635 1.00 89.19 97 ILE A N 1
ATOM 786 C CA . ILE A 1 97 ? -4.366 0.899 10.578 1.00 89.19 97 ILE A CA 1
ATOM 787 C C . ILE A 1 97 ? -5.255 0.667 11.792 1.00 89.19 97 ILE A C 1
ATOM 789 O O . ILE A 1 97 ? -6.484 0.766 11.709 1.00 89.19 97 ILE A O 1
ATOM 793 N N . ILE A 1 98 ? -4.621 0.346 12.911 1.00 86.75 98 ILE A N 1
ATOM 794 C CA . ILE A 1 98 ? -5.285 -0.021 14.159 1.00 86.75 98 ILE A CA 1
ATOM 795 C C . ILE A 1 98 ? -4.952 1.065 15.189 1.00 86.75 98 ILE A C 1
ATOM 797 O O . ILE A 1 98 ? -3.789 1.463 15.279 1.00 86.75 98 ILE A O 1
ATOM 801 N N . PRO A 1 99 ? -5.928 1.603 15.942 1.00 82.06 99 PRO A N 1
ATOM 802 C CA . PRO A 1 99 ? -5.616 2.525 17.030 1.00 82.06 99 PRO A CA 1
ATOM 803 C C . PRO A 1 99 ? -4.660 1.846 18.016 1.00 82.06 99 PRO A C 1
ATOM 805 O O . PRO A 1 99 ? -4.842 0.674 18.342 1.00 82.06 99 PRO A O 1
ATOM 808 N N . GLN A 1 100 ? -3.623 2.566 18.448 1.00 75.12 100 GLN A N 1
ATOM 809 C CA . GLN A 1 100 ? -2.655 2.025 19.397 1.00 75.12 100 GLN A CA 1
ATOM 810 C C . GLN A 1 100 ? -3.400 1.620 20.685 1.00 75.12 100 GLN A C 1
ATOM 812 O O . GLN A 1 100 ? -4.256 2.388 21.138 1.00 75.12 100 GLN A O 1
ATOM 817 N N . PRO A 1 101 ? -3.162 0.415 21.232 1.00 67.12 101 PRO A N 1
ATOM 818 C CA . PRO A 1 101 ? -3.857 -0.024 22.433 1.00 67.12 101 PRO A CA 1
ATOM 819 C C . PRO A 1 101 ? -3.536 0.932 23.583 1.00 67.12 101 PRO A C 1
ATOM 821 O O . PRO A 1 101 ? -2.372 1.147 23.913 1.00 67.12 101 PRO A O 1
ATOM 824 N N . THR A 1 102 ? -4.575 1.522 24.168 1.00 61.44 102 THR A N 1
ATOM 825 C CA . THR A 1 102 ? -4.489 2.190 25.465 1.00 61.44 102 THR A CA 1
ATOM 826 C C . THR A 1 102 ? -4.420 1.088 26.519 1.00 61.44 102 THR A C 1
ATOM 828 O O . THR A 1 102 ? -5.439 0.450 26.785 1.00 61.44 102 THR A O 1
ATOM 831 N N . ASP A 1 103 ? -3.223 0.808 27.032 1.00 51.41 103 ASP A N 1
ATOM 832 C CA . ASP A 1 103 ? -3.048 0.053 28.283 1.00 51.41 103 ASP A CA 1
ATOM 833 C C . ASP A 1 103 ? -3.397 0.951 29.482 1.00 51.41 103 ASP A C 1
ATOM 835 O O . ASP A 1 103 ? -2.967 2.132 29.478 1.00 51.41 103 ASP A O 1
#

Foldseek 3Di:
DDDPPVDPADQFAAEWEAEPPDPDRTFTDGDGQADPVRDGQFQLNCCVVGPVVQADPPPSHGQWQKDQPRDGDDRRHGSRVCLVPRADPVSYGYIYTHGDDDD

Organism: Myotis myotis (NCBI:txid51298)

Sequence (103 aa):
MEYPAEESGFRYIPFRIYQTTTERPFIQKLFRPVATDGQLHTLGDLLKEVCPSAIAPEDGERKNQVMIHGIEPMLETPLQWLSEHLSYPDNFLHISIIPQPTD

InterPro domains:
  IPR007239 Autophagy-related protein 5 [PTHR13040] (8-101)
  IPR048318 Autophagy protein ATG5, UblB domain [PF04106] (12-97)

Radius of gyration: 13.69 Å; chains: 1; bounding box: 32×31×46 Å

pLDDT: mean 82.79, std 11.88, range [49.81, 94.62]